Protein AF-A0A196SAR6-F1 (afdb_monomer_lite)

pLDDT: mean 87.32, std 6.29, range [66.31, 96.25]

InterPro domains:
  IPR001848 Small ribosomal subunit protein uS10 [PTHR11700] (1-59)
  IPR027486 Small ribosomal subunit protein uS10 domain [PF00338] (1-58)
  IPR027486 Small ribosomal subunit protein uS10 domain [SM01403] (1-58)
  IPR036838 Small ribosomal subunit protein uS10 domain superfamily [G3DSA:3.30.70.600] (1-60)
  IPR036838 Small ribosomal subunit protein uS10 domain superfamily [SSF54999] (1-58)

Structure (mmCIF, N/CA/C/O backbone):
data_AF-A0A196SAR6-F1
#
_entry.id   AF-A0A196SAR6-F1
#
loop_
_atom_site.group_PDB
_atom_site.id
_atom_site.type_symbol
_atom_site.label_atom_id
_atom_site.label_alt_id
_atom_site.label_comp_id
_atom_site.label_asym_id
_atom_site.label_entity_id
_atom_site.label_seq_id
_atom_site.pdbx_PDB_ins_code
_atom_site.Cartn_x
_atom_site.Cartn_y
_atom_site.Cartn_z
_atom_site.occupancy
_atom_site.B_iso_or_equiv
_atom_site.auth_seq_id
_atom_site.auth_comp_id
_atom_site.auth_asym_id
_atom_site.auth_atom_id
_atom_site.pdbx_PDB_model_num
ATOM 1 N N . THR A 1 1 ? -9.194 -7.871 -4.559 1.00 90.12 1 THR A N 1
ATOM 2 C CA . THR A 1 1 ? -7.876 -7.427 -5.063 1.00 90.12 1 THR A CA 1
ATOM 3 C C . THR A 1 1 ? -8.070 -6.834 -6.439 1.00 90.12 1 THR A C 1
ATOM 5 O O . THR A 1 1 ? -8.896 -7.343 -7.185 1.00 90.12 1 THR A O 1
ATOM 8 N N . LYS A 1 2 ? -7.402 -5.725 -6.757 1.00 93.19 2 LYS A N 1
ATOM 9 C CA . LYS A 1 2 ? -7.474 -5.089 -8.079 1.00 93.19 2 LYS A CA 1
ATOM 10 C C . LYS A 1 2 ? -6.094 -5.097 -8.725 1.00 93.19 2 LYS A C 1
ATOM 12 O O . LYS A 1 2 ? -5.101 -4.857 -8.043 1.00 93.19 2 LYS A O 1
ATOM 17 N N . PHE A 1 3 ? -6.062 -5.364 -10.025 1.00 95.19 3 PHE A N 1
ATOM 18 C CA . PHE A 1 3 ? -4.851 -5.384 -10.836 1.00 95.19 3 PHE A CA 1
ATOM 19 C C . PHE A 1 3 ? -4.912 -4.197 -11.791 1.00 95.19 3 PHE A C 1
ATOM 21 O O . PHE A 1 3 ? -5.793 -4.137 -12.646 1.00 95.19 3 PHE A O 1
ATOM 28 N N . LEU A 1 4 ? -4.014 -3.236 -11.609 1.00 95.94 4 LEU A N 1
ATOM 29 C CA . LEU A 1 4 ? -3.822 -2.134 -12.541 1.00 95.94 4 LEU A CA 1
ATOM 30 C C . LEU A 1 4 ? -2.663 -2.508 -13.456 1.00 95.94 4 LEU A C 1
ATOM 32 O O . LEU A 1 4 ? -1.590 -2.865 -12.972 1.00 95.94 4 LEU A O 1
ATOM 36 N N . ARG A 1 5 ? -2.888 -2.449 -14.768 1.00 95.62 5 ARG A N 1
ATOM 37 C CA . ARG A 1 5 ? -1.883 -2.792 -15.772 1.00 95.62 5 ARG A CA 1
ATOM 38 C C . ARG A 1 5 ? -1.713 -1.635 -16.740 1.00 95.62 5 ARG A C 1
ATOM 40 O O . ARG A 1 5 ? -2.695 -1.138 -17.285 1.00 95.62 5 ARG A O 1
ATOM 47 N N . ILE A 1 6 ? -0.467 -1.244 -16.965 1.00 96.25 6 ILE A N 1
ATOM 48 C CA . ILE A 1 6 ? -0.086 -0.255 -17.969 1.00 96.25 6 ILE A CA 1
ATOM 49 C C . ILE A 1 6 ? 0.850 -0.946 -18.953 1.00 96.25 6 ILE A C 1
ATOM 51 O O . ILE A 1 6 ? 1.844 -1.558 -18.562 1.00 96.25 6 ILE A O 1
ATOM 55 N N . THR A 1 7 ? 0.507 -0.879 -20.238 1.00 95.19 7 THR A N 1
ATOM 56 C CA . THR A 1 7 ? 1.322 -1.447 -21.311 1.00 95.19 7 THR A CA 1
ATOM 57 C C . THR A 1 7 ? 1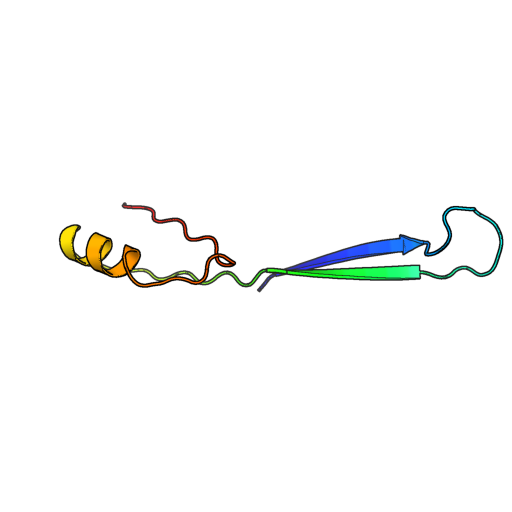.973 -0.333 -22.110 1.00 95.19 7 THR A C 1
ATOM 59 O O . THR A 1 7 ? 1.279 0.431 -22.779 1.00 95.19 7 THR A O 1
ATOM 62 N N . THR A 1 8 ? 3.296 -0.244 -22.048 1.00 93.06 8 THR A N 1
ATOM 63 C CA . THR A 1 8 ? 4.091 0.781 -22.734 1.00 93.06 8 THR A CA 1
ATOM 64 C C . THR A 1 8 ? 5.071 0.137 -23.697 1.00 93.06 8 THR A C 1
ATOM 66 O O . THR A 1 8 ? 5.445 -1.030 -23.552 1.00 93.06 8 THR A O 1
ATOM 69 N N . ARG A 1 9 ? 5.491 0.893 -24.711 1.00 92.69 9 ARG A N 1
ATOM 70 C CA . ARG A 1 9 ? 6.620 0.489 -25.547 1.00 92.69 9 ARG A CA 1
ATOM 71 C C . ARG A 1 9 ? 7.893 0.577 -24.706 1.00 92.69 9 ARG A C 1
ATOM 73 O O . ARG A 1 9 ? 8.059 1.535 -23.956 1.00 92.69 9 ARG A O 1
ATOM 80 N N . LYS A 1 10 ? 8.782 -0.412 -24.835 1.00 91.25 10 LYS A N 1
ATOM 81 C CA . LYS A 1 10 ? 10.076 -0.391 -24.132 1.00 91.25 10 LYS A CA 1
ATOM 82 C C . LYS A 1 10 ? 11.000 0.696 -24.670 1.00 91.25 10 LYS A C 1
ATOM 84 O O . LYS A 1 10 ? 11.737 1.314 -23.911 1.00 91.25 10 LYS A O 1
ATOM 89 N N . SER A 1 11 ? 10.986 0.909 -25.985 1.00 90.88 11 SER A N 1
ATOM 90 C CA . SER A 1 11 ? 11.797 1.944 -26.620 1.00 90.88 11 SER A CA 1
ATOM 91 C C . SER A 1 11 ? 11.103 3.312 -26.560 1.00 90.88 11 SER A C 1
ATOM 93 O O . SER A 1 11 ? 9.898 3.393 -26.813 1.00 90.88 11 SER A O 1
ATOM 95 N N . PRO A 1 12 ? 11.854 4.398 -26.296 1.00 89.75 12 PRO A N 1
ATOM 96 C CA . PRO A 1 12 ? 11.326 5.760 -26.364 1.00 89.75 12 PRO A CA 1
ATOM 97 C C . PRO A 1 12 ? 11.168 6.254 -27.812 1.00 89.75 12 PRO A C 1
ATOM 99 O O . PRO A 1 12 ? 10.413 7.185 -28.070 1.00 89.75 12 PRO A O 1
ATOM 102 N N . CYS A 1 13 ? 11.882 5.640 -28.762 1.00 84.44 13 CYS A N 1
ATOM 103 C CA . CYS A 1 13 ? 11.811 5.932 -30.190 1.00 84.44 13 CYS A CA 1
ATOM 104 C C . CYS A 1 13 ? 10.944 4.907 -30.945 1.00 84.44 13 CYS A C 1
ATOM 106 O O . CYS A 1 13 ? 10.741 3.775 -30.493 1.00 84.44 13 CYS A O 1
ATOM 108 N N . GLY A 1 14 ? 10.433 5.326 -32.109 1.00 81.81 14 GLY A N 1
ATOM 109 C CA . GLY A 1 14 ? 9.554 4.534 -32.978 1.00 81.81 14 GLY A CA 1
ATOM 110 C C . GLY A 1 14 ? 10.254 3.437 -33.788 1.00 81.81 14 GLY A C 1
ATOM 111 O O . GLY A 1 14 ? 9.574 2.573 -34.341 1.00 81.81 14 GLY A O 1
ATOM 112 N N . GLU A 1 15 ? 11.585 3.431 -33.795 1.00 85.50 15 GLU A N 1
ATOM 113 C CA . GLU A 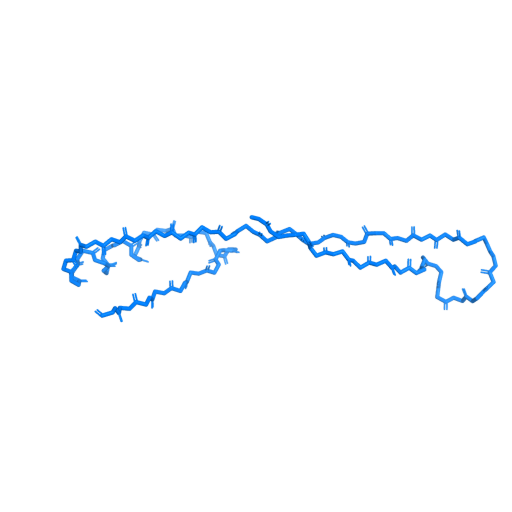1 15 ? 12.424 2.496 -34.547 1.00 85.50 15 GLU A CA 1
ATOM 114 C C . GLU A 1 15 ? 12.695 1.186 -33.780 1.00 85.50 15 GLU A C 1
ATOM 116 O O . GLU A 1 15 ? 12.537 1.107 -32.557 1.00 85.50 15 GLU A O 1
ATOM 121 N N . GLY A 1 16 ? 13.110 0.142 -34.505 1.00 82.88 16 GLY A N 1
ATOM 122 C CA . GLY A 1 16 ? 13.455 -1.173 -33.948 1.00 82.88 16 GLY A CA 1
ATOM 123 C C . GLY A 1 16 ? 12.267 -2.124 -33.734 1.00 82.88 16 GLY A C 1
ATOM 124 O O . GLY A 1 16 ? 11.156 -1.891 -34.206 1.00 82.88 16 GLY A O 1
ATOM 125 N N . THR A 1 17 ? 12.505 -3.238 -33.032 1.00 87.69 17 THR A N 1
ATOM 126 C CA . THR A 1 17 ? 11.501 -4.294 -32.812 1.00 87.69 17 THR A CA 1
ATOM 127 C C . THR A 1 17 ? 10.403 -3.838 -31.853 1.00 87.69 17 THR A C 1
ATOM 129 O O . THR A 1 17 ? 10.688 -3.331 -30.764 1.00 87.69 17 THR A O 1
ATOM 132 N N . ASN A 1 18 ? 9.144 -4.096 -32.221 1.00 87.75 18 ASN A N 1
ATOM 133 C CA . ASN A 1 18 ? 7.972 -3.816 -31.390 1.00 87.75 18 ASN A CA 1
ATOM 134 C C . ASN A 1 18 ? 8.000 -4.640 -30.096 1.00 87.75 18 ASN A C 1
ATOM 136 O O . ASN A 1 18 ? 7.501 -5.762 -30.031 1.00 87.75 18 ASN A O 1
ATOM 140 N N . SER A 1 19 ? 8.599 -4.059 -29.062 1.00 91.25 19 SER A N 1
ATOM 141 C CA . SER A 1 19 ? 8.758 -4.652 -27.743 1.00 91.25 19 SER A CA 1
ATOM 142 C C . SER A 1 19 ? 7.963 -3.854 -26.715 1.00 91.25 19 SER A C 1
ATOM 144 O O . SER A 1 19 ? 8.011 -2.622 -26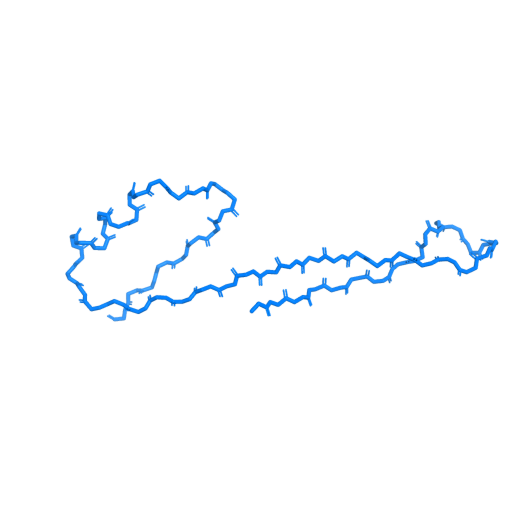.667 1.00 91.25 19 SER A O 1
ATOM 146 N N . TRP A 1 20 ? 7.214 -4.582 -25.892 1.00 93.12 20 TRP A N 1
ATOM 147 C CA . TRP A 1 20 ? 6.259 -4.020 -24.945 1.00 93.12 20 TRP A CA 1
ATOM 148 C C . TRP A 1 20 ? 6.618 -4.426 -23.525 1.00 93.12 20 TRP A C 1
ATOM 150 O O . TRP A 1 20 ? 7.076 -5.543 -23.274 1.00 93.12 20 TRP A O 1
ATOM 160 N N . GLU A 1 21 ? 6.415 -3.504 -22.599 1.00 94.62 21 GLU A N 1
ATOM 161 C CA . GLU A 1 21 ? 6.480 -3.742 -21.167 1.00 94.62 21 GLU A CA 1
ATOM 162 C C . GLU A 1 21 ? 5.066 -3.799 -20.588 1.00 94.62 21 GLU A C 1
ATOM 164 O O . GLU A 1 21 ? 4.125 -3.187 -21.104 1.00 94.62 21 GLU A O 1
ATOM 169 N N . HIS A 1 22 ? 4.896 -4.592 -19.534 1.00 94.19 22 HIS A N 1
ATOM 170 C CA . HIS A 1 22 ? 3.632 -4.751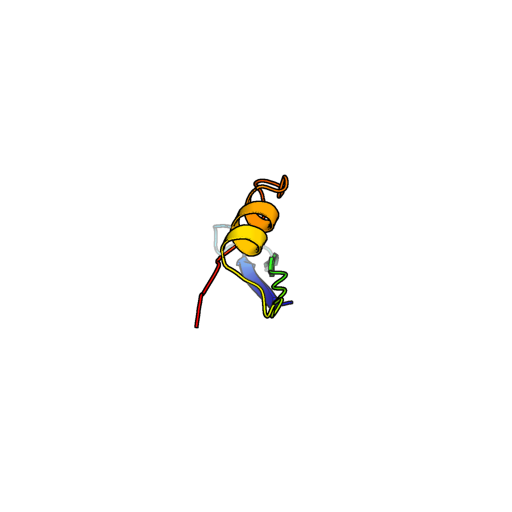 -18.826 1.00 94.19 22 HIS A CA 1
ATOM 171 C C . HIS A 1 22 ? 3.874 -4.449 -17.356 1.00 94.19 22 HIS A C 1
ATOM 173 O O . HIS A 1 22 ? 4.235 -5.329 -16.580 1.00 94.19 22 HIS A O 1
ATOM 179 N N . LEU A 1 23 ? 3.703 -3.182 -16.996 1.00 96.00 23 LEU A N 1
ATOM 180 C CA . LEU A 1 23 ? 3.820 -2.735 -15.619 1.00 96.00 23 LEU A CA 1
ATOM 181 C C . LEU A 1 23 ? 2.533 -3.097 -14.881 1.00 96.00 23 LEU A C 1
ATOM 183 O O . LEU A 1 23 ? 1.434 -2.793 -15.354 1.00 96.00 23 LEU A O 1
ATOM 187 N N . GLU A 1 24 ? 2.673 -3.746 -13.728 1.00 95.81 24 GLU A N 1
ATOM 188 C CA . GLU A 1 24 ? 1.552 -4.152 -12.882 1.00 95.81 24 GLU A CA 1
ATOM 189 C C . GLU A 1 24 ? 1.632 -3.494 -11.504 1.00 95.81 24 GLU A C 1
ATOM 191 O O . GLU A 1 24 ? 2.673 -3.502 -10.852 1.00 95.81 24 GLU A O 1
ATOM 196 N N . MET A 1 25 ? 0.491 -3.000 -11.024 1.00 95.62 25 MET A N 1
ATOM 197 C CA . MET A 1 25 ? 0.275 -2.629 -9.629 1.00 95.62 25 MET A CA 1
ATOM 198 C C . MET A 1 25 ? -0.886 -3.450 -9.065 1.00 95.62 25 MET A C 1
ATOM 200 O O . MET A 1 25 ? -1.977 -3.499 -9.639 1.00 95.62 25 MET A O 1
ATOM 204 N N . ARG A 1 26 ? -0.657 -4.105 -7.922 1.00 94.50 26 ARG A N 1
ATOM 205 C CA . ARG A 1 26 ? -1.640 -4.976 -7.264 1.00 94.50 26 ARG A CA 1
ATOM 206 C C . ARG A 1 26 ? -2.122 -4.334 -5.974 1.00 94.50 26 ARG A C 1
ATOM 208 O O . ARG A 1 26 ? -1.366 -4.202 -5.020 1.00 94.50 26 ARG A O 1
ATOM 215 N N . ILE A 1 27 ? -3.394 -3.948 -5.946 1.00 94.06 27 ILE A N 1
ATOM 216 C CA . ILE A 1 27 ? -4.019 -3.292 -4.796 1.00 94.06 27 ILE A CA 1
ATOM 217 C C . ILE A 1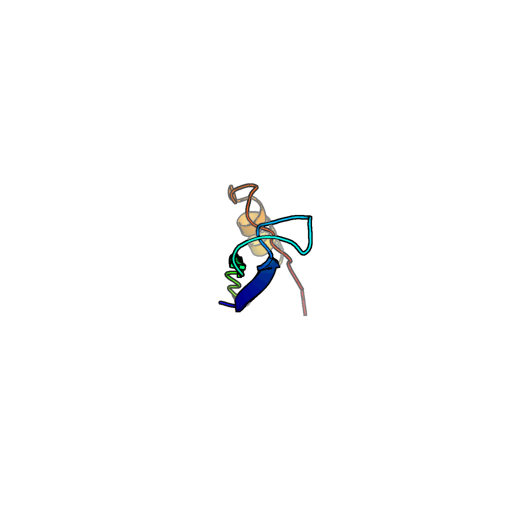 27 ? -4.860 -4.315 -4.031 1.00 94.06 27 ILE A C 1
ATOM 219 O O . ILE A 1 27 ? -5.844 -4.873 -4.541 1.00 94.06 27 ILE A O 1
ATOM 223 N N . HIS A 1 28 ? -4.490 -4.550 -2.776 1.00 92.94 28 HIS A N 1
ATOM 224 C CA . HIS A 1 28 ? -5.169 -5.474 -1.876 1.00 92.94 28 HIS A CA 1
ATOM 225 C C . HIS A 1 28 ? -6.017 -4.690 -0.866 1.00 92.94 28 HIS A C 1
ATOM 227 O O . HIS A 1 28 ? -5.507 -4.208 0.134 1.00 92.94 28 HIS A O 1
ATOM 233 N N . LYS A 1 29 ? -7.328 -4.575 -1.124 1.00 91.19 29 LYS A N 1
ATOM 234 C CA . LYS A 1 29 ? -8.292 -3.963 -0.194 1.00 91.19 29 LYS A CA 1
ATOM 235 C C . LYS A 1 29 ? -8.960 -5.036 0.671 1.00 91.19 29 LYS A C 1
ATOM 237 O O . LYS A 1 29 ? -9.441 -6.035 0.132 1.00 91.19 29 LYS A O 1
ATOM 242 N N . ARG A 1 30 ? -8.999 -4.811 1.984 1.00 90.50 30 ARG A N 1
ATOM 243 C CA . ARG A 1 30 ? -9.766 -5.571 2.986 1.00 90.50 30 ARG A CA 1
ATOM 244 C C . ARG A 1 30 ? -10.757 -4.602 3.640 1.00 90.50 30 ARG A C 1
ATOM 246 O O . ARG A 1 30 ? -10.442 -3.423 3.759 1.00 90.50 30 ARG A O 1
ATOM 253 N N . VAL A 1 31 ? -11.935 -5.085 4.022 1.00 89.94 31 VAL A N 1
ATOM 254 C CA . VAL A 1 31 ? -12.940 -4.321 4.778 1.00 89.94 31 VAL A CA 1
ATOM 255 C C . VAL A 1 31 ? -13.268 -5.135 6.021 1.00 89.94 31 VAL A C 1
ATOM 257 O O . VAL A 1 31 ? -13.404 -6.355 5.924 1.00 89.94 31 VAL A O 1
ATOM 260 N N . ILE A 1 32 ? -13.301 -4.472 7.173 1.00 87.50 32 ILE A N 1
ATOM 261 C CA . ILE A 1 32 ? -13.611 -5.076 8.466 1.00 87.50 32 ILE A CA 1
ATOM 262 C C . ILE A 1 32 ? -14.709 -4.221 9.080 1.00 87.50 32 ILE A C 1
ATOM 264 O O . ILE A 1 32 ? -14.474 -3.052 9.378 1.00 87.50 32 ILE A O 1
ATOM 268 N N . ASP A 1 33 ? -15.879 -4.818 9.270 1.00 88.75 33 ASP A N 1
ATOM 269 C CA . ASP A 1 33 ? -16.998 -4.181 9.950 1.00 88.75 33 ASP A CA 1
ATOM 270 C C . ASP A 1 33 ? -16.993 -4.621 11.417 1.00 88.75 33 ASP A C 1
ATOM 272 O O . ASP A 1 33 ? -16.938 -5.815 11.722 1.00 88.75 33 ASP A O 1
ATOM 276 N N . LEU A 1 34 ? -17.021 -3.654 12.333 1.00 84.88 34 LEU A N 1
ATOM 277 C CA . LEU A 1 34 ? -16.980 -3.893 13.772 1.00 84.88 34 LEU A CA 1
ATOM 278 C C . LEU A 1 34 ? -18.067 -3.074 14.464 1.00 84.88 34 LEU A C 1
ATOM 280 O O . LEU A 1 34 ? -18.171 -1.867 14.259 1.00 84.88 34 LEU A O 1
ATOM 284 N N . VAL A 1 35 ? -18.824 -3.724 15.346 1.00 88.81 35 VAL A N 1
ATOM 285 C CA . VAL A 1 35 ? -19.732 -3.051 16.279 1.00 88.81 35 VAL A CA 1
ATOM 286 C C . VAL A 1 35 ? -19.037 -2.995 17.633 1.00 88.81 35 VAL A C 1
ATOM 288 O O . VAL A 1 35 ? -18.975 -3.993 18.349 1.00 88.81 35 VAL A O 1
ATOM 291 N N . ALA A 1 36 ? -18.456 -1.845 17.964 1.00 83.88 36 ALA A N 1
ATOM 292 C CA . ALA A 1 36 ? -17.731 -1.647 19.213 1.00 83.88 36 ALA A CA 1
ATOM 293 C C . ALA A 1 36 ? -17.781 -0.177 19.663 1.00 83.88 36 ALA A C 1
ATOM 295 O O . ALA A 1 36 ? -17.936 0.718 18.830 1.00 83.88 36 ALA A O 1
ATOM 296 N N . PRO A 1 37 ? -17.626 0.092 20.972 1.00 86.62 37 PRO A N 1
ATOM 297 C CA . PRO A 1 37 ? -17.496 1.452 21.481 1.00 86.62 37 PRO A CA 1
ATOM 298 C C . PRO A 1 37 ? -16.195 2.117 20.999 1.00 86.62 37 PRO A C 1
ATOM 300 O O . PRO A 1 37 ? -15.189 1.454 20.735 1.00 86.62 37 PRO A O 1
ATOM 303 N N . MET A 1 38 ? -16.197 3.453 20.934 1.00 82.94 38 MET A N 1
ATOM 304 C CA . MET A 1 38 ? -15.104 4.265 20.374 1.00 82.94 38 MET A CA 1
ATOM 305 C C . MET A 1 38 ? -13.747 4.055 21.070 1.00 82.94 38 MET A C 1
ATOM 307 O O . MET A 1 38 ? -12.697 4.227 20.449 1.00 82.94 38 MET A O 1
ATOM 311 N N . ASP A 1 39 ? -13.747 3.678 22.348 1.00 85.12 39 ASP A N 1
ATOM 312 C CA . ASP A 1 39 ? -12.516 3.410 23.099 1.00 85.12 39 ASP A CA 1
ATOM 313 C C . ASP A 1 39 ? -11.772 2.184 22.554 1.00 85.12 39 ASP A C 1
ATOM 315 O O . ASP A 1 39 ? -10.553 2.218 22.393 1.00 85.12 39 ASP A O 1
ATOM 319 N N . VAL A 1 40 ? -12.509 1.141 22.161 1.00 84.56 40 VAL A N 1
ATOM 320 C CA . VAL A 1 40 ? -11.938 -0.080 21.574 1.00 84.56 40 VAL A CA 1
ATOM 321 C C . VAL A 1 40 ? -11.405 0.194 20.165 1.00 84.56 40 VAL A C 1
ATOM 323 O O . VAL A 1 40 ? -10.332 -0.291 19.810 1.00 84.56 40 VAL A O 1
ATOM 326 N N . VAL A 1 41 ? -12.097 1.027 19.379 1.00 82.81 41 VAL A N 1
ATOM 327 C CA . VAL A 1 41 ? -11.646 1.428 18.033 1.00 82.81 41 VAL A CA 1
ATOM 328 C C . VAL A 1 41 ? -10.298 2.153 18.100 1.00 82.81 41 VAL A C 1
ATOM 330 O O . VAL A 1 41 ? -9.394 1.830 17.331 1.00 82.81 41 VAL A O 1
ATOM 333 N N . ARG A 1 42 ? -10.118 3.064 19.068 1.00 83.00 42 ARG A N 1
ATOM 334 C CA . ARG A 1 42 ? -8.843 3.771 19.288 1.00 83.00 42 ARG A CA 1
ATOM 335 C C . ARG A 1 42 ? -7.700 2.830 19.662 1.00 83.00 42 ARG A C 1
ATOM 337 O O . ARG A 1 42 ? -6.575 3.006 19.190 1.00 83.00 42 ARG A O 1
ATOM 344 N N . SER A 1 43 ? -7.967 1.816 20.482 1.00 82.62 43 SER A N 1
ATOM 345 C CA . SER A 1 43 ? -6.957 0.806 20.816 1.00 82.62 43 SER A CA 1
ATOM 346 C C . SER A 1 43 ? -6.529 -0.001 19.590 1.00 82.62 43 SER A C 1
ATOM 348 O O . SER A 1 43 ? -5.338 -0.247 19.418 1.00 82.62 43 SER A O 1
ATOM 350 N N . ILE A 1 44 ? -7.467 -0.355 18.706 1.00 81.00 44 ILE A N 1
ATOM 351 C CA . ILE A 1 44 ? -7.182 -1.118 17.481 1.00 81.00 44 ILE A CA 1
ATOM 352 C C . ILE A 1 44 ? -6.337 -0.299 16.498 1.00 81.00 44 ILE A C 1
ATOM 354 O O . ILE A 1 44 ? -5.371 -0.818 15.947 1.00 81.00 44 ILE A O 1
ATOM 358 N N . THR A 1 45 ? -6.637 0.989 16.313 1.00 78.31 45 THR A N 1
ATOM 359 C CA . THR A 1 45 ? -5.859 1.864 15.413 1.00 78.31 45 THR A CA 1
ATOM 360 C C . THR A 1 45 ? -4.445 2.155 15.912 1.00 78.31 45 THR A C 1
ATOM 362 O O . THR A 1 45 ? -3.598 2.569 15.130 1.00 78.31 45 THR A O 1
ATOM 365 N N . THR A 1 46 ? -4.185 1.960 17.208 1.00 75.19 46 THR A N 1
ATOM 366 C CA . THR A 1 46 ? -2.866 2.187 17.825 1.00 75.19 46 THR A CA 1
ATOM 367 C C . THR A 1 46 ? -1.924 0.989 17.644 1.00 75.19 46 THR A C 1
ATOM 369 O O . THR A 1 46 ? -0.722 1.096 17.885 1.00 75.19 46 THR A O 1
ATOM 372 N N . ILE A 1 47 ? -2.447 -0.165 17.216 1.00 79.50 47 ILE A N 1
ATOM 373 C CA . ILE A 1 47 ? -1.627 -1.339 16.908 1.00 79.50 47 ILE A CA 1
ATOM 374 C C . ILE A 1 47 ? -0.664 -0.980 15.769 1.00 79.50 47 ILE A C 1
ATOM 376 O O . ILE A 1 47 ? -1.019 -0.235 14.858 1.00 79.50 47 ILE A O 1
ATOM 380 N N . GLN A 1 48 ? 0.564 -1.505 15.821 1.00 66.31 48 GLN A N 1
ATOM 381 C CA . GLN A 1 48 ? 1.569 -1.254 14.791 1.00 66.31 48 GLN A CA 1
ATOM 382 C C . GLN A 1 48 ? 1.135 -1.849 13.450 1.00 66.31 48 GLN A C 1
ATOM 384 O O . GLN A 1 48 ? 1.296 -3.039 13.184 1.00 66.31 48 GLN A O 1
ATOM 389 N N . ILE A 1 49 ? 0.563 -0.989 12.619 1.00 79.19 49 ILE A N 1
ATOM 390 C CA . ILE A 1 49 ? 0.303 -1.245 11.212 1.00 79.19 49 ILE A CA 1
ATOM 391 C C . ILE A 1 49 ? 1.567 -0.842 10.452 1.00 79.19 49 ILE A C 1
ATOM 393 O O . ILE A 1 49 ? 2.173 0.193 10.736 1.00 79.19 49 ILE A O 1
ATOM 397 N N . ASP A 1 50 ? 1.980 -1.681 9.507 1.00 83.50 50 ASP A N 1
ATOM 398 C CA . ASP A 1 50 ? 3.118 -1.387 8.643 1.00 83.50 50 ASP A CA 1
ATOM 399 C C . ASP A 1 50 ? 2.867 -0.101 7.834 1.00 83.50 50 ASP A C 1
ATOM 401 O O . ASP A 1 50 ? 1.767 0.118 7.321 1.00 83.50 50 ASP A O 1
ATOM 405 N N . SER A 1 51 ? 3.887 0.751 7.702 1.00 78.69 51 SER A N 1
ATOM 406 C CA . SER A 1 51 ? 3.771 2.059 7.041 1.00 78.69 51 SER A CA 1
ATOM 407 C C . SER A 1 51 ? 3.426 1.975 5.550 1.00 78.69 51 SER A C 1
ATOM 409 O O . SER A 1 51 ? 3.008 2.973 4.963 1.00 78.69 51 SER A O 1
ATOM 411 N N . SER A 1 52 ? 3.561 0.801 4.928 1.00 86.00 52 SER A N 1
ATOM 412 C CA . SER A 1 52 ? 3.145 0.565 3.543 1.00 86.00 52 SER A CA 1
ATOM 413 C C . SER A 1 52 ? 1.629 0.421 3.362 1.00 86.00 52 SER A C 1
ATOM 415 O O . SER A 1 52 ? 1.147 0.417 2.226 1.00 86.00 52 SER A O 1
ATOM 417 N N . VAL A 1 53 ? 0.861 0.306 4.451 1.00 87.44 53 VAL A N 1
ATOM 418 C CA . VAL A 1 53 ? -0.583 0.062 4.404 1.00 87.44 53 VAL A CA 1
ATOM 419 C C . VAL A 1 53 ? -1.355 1.330 4.749 1.00 87.44 53 VAL A C 1
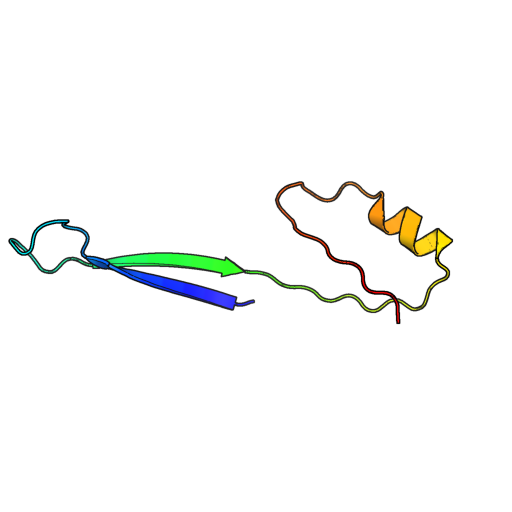ATOM 421 O O . VAL A 1 53 ? -1.297 1.840 5.865 1.00 87.44 53 VAL A O 1
ATOM 424 N N . GLN A 1 54 ? -2.154 1.810 3.797 1.00 85.62 54 GLN A N 1
ATOM 425 C CA . GLN A 1 54 ? -3.103 2.890 4.045 1.00 85.62 54 GLN A CA 1
ATOM 426 C C . GLN A 1 54 ? -4.375 2.335 4.697 1.00 85.62 54 GLN A C 1
ATOM 428 O O . GLN A 1 54 ? -5.019 1.435 4.150 1.00 85.62 54 GLN A O 1
ATOM 433 N N . VAL A 1 55 ? -4.753 2.900 5.845 1.00 85.44 55 VAL A N 1
ATOM 434 C CA . VAL A 1 55 ? -5.975 2.547 6.578 1.00 85.44 55 VAL A CA 1
ATOM 435 C C . VAL A 1 55 ? -6.859 3.780 6.711 1.00 85.44 55 VAL A C 1
ATOM 437 O O . VAL A 1 55 ? -6.394 4.852 7.087 1.00 85.44 55 VAL A O 1
ATOM 440 N N . GLU A 1 56 ? -8.139 3.614 6.400 1.00 84.81 56 GLU A N 1
ATOM 441 C CA . GLU A 1 56 ? -9.179 4.626 6.566 1.00 84.81 56 GLU A CA 1
ATOM 442 C C . GLU A 1 56 ? -10.250 4.060 7.500 1.00 84.81 56 GLU A C 1
ATOM 444 O O . GLU A 1 56 ? -10.628 2.892 7.374 1.00 84.81 56 GLU A O 1
ATOM 449 N N . VAL A 1 57 ? -10.711 4.873 8.451 1.00 84.31 57 VAL A N 1
ATOM 450 C CA . VAL A 1 57 ? -11.743 4.494 9.421 1.00 84.31 57 VAL A CA 1
ATOM 451 C C . VAL A 1 57 ? -12.952 5.393 9.215 1.00 84.31 57 VAL A C 1
ATOM 453 O O . VAL A 1 57 ? -12.829 6.616 9.237 1.00 84.31 57 VAL A O 1
ATOM 456 N N . THR A 1 58 ? -14.121 4.784 9.042 1.00 84.62 58 THR A N 1
ATOM 457 C CA . THR A 1 58 ? -15.400 5.485 8.900 1.00 84.62 58 THR A CA 1
ATOM 458 C C . THR A 1 58 ? -16.322 5.048 10.033 1.00 84.62 58 THR A C 1
ATOM 460 O O . THR A 1 58 ? -16.483 3.852 10.268 1.00 84.62 58 THR A O 1
ATOM 463 N N . MET A 1 59 ? -16.896 6.013 10.754 1.00 80.81 59 MET A N 1
ATOM 464 C CA . MET A 1 59 ? -17.918 5.770 11.775 1.00 80.81 59 MET A CA 1
ATOM 465 C C . MET A 1 59 ? -19.280 6.098 11.164 1.00 80.81 59 MET A C 1
ATOM 467 O O . MET A 1 59 ? -19.438 7.192 10.619 1.00 80.81 59 MET A O 1
ATOM 471 N N . ASN A 1 60 ? -20.220 5.155 11.240 1.00 73.75 60 ASN A N 1
ATOM 472 C CA . ASN A 1 60 ? -21.615 5.366 10.844 1.00 73.75 60 ASN A CA 1
ATOM 473 C C . ASN A 1 60 ? -22.465 5.794 12.039 1.00 73.75 60 ASN A C 1
ATOM 475 O O . ASN A 1 60 ? -22.166 5.326 13.162 1.00 73.75 60 ASN A O 1
#

Foldseek 3Di:
DDKDWDKDAPDPDPDDDRHIDIDIDDDDDDDDDDDDDPVVVVVVVPPDDPPVDDDDDDDD

Organism: Blastocystis sp. subtype 1 (strain ATCC 50177 / NandII) (NCBI:txid478820)

Radius of gyration: 20.65 Å; chains: 1; bounding box: 35×13×58 Å

Sequence (60 aa):
TKFLRITTRKSPCGEGTNSWEHLEMRIHKRVIDLVAPMDVVRSITTIQIDSSVQVEVTMN

Secondary structure (DSSP, 8-state):
-EEEEEEEESSSSS-SS--EEEEEEEE----------HHHHHHHHTS---TT--------